Protein AF-A0A4Q3I2V8-F1 (afdb_monomer_lite)

Secondary structure (DSSP, 8-state):
-----------------PPPEEEEEE--SSS-B---EEEETT--S----TTTT--B-TT-EEEEEE-S------EEEE-

Structure (mmCIF, N/CA/C/O backbone):
data_AF-A0A4Q3I2V8-F1
#
_entry.id   AF-A0A4Q3I2V8-F1
#
loop_
_atom_site.group_PDB
_atom_site.id
_atom_site.type_symbol
_atom_site.label_atom_id
_atom_site.label_alt_id
_atom_site.label_comp_id
_atom_site.label_asym_id
_atom_site.label_entity_id
_atom_site.label_seq_id
_atom_site.pdbx_PDB_ins_code
_atom_site.Cartn_x
_atom_site.Cartn_y
_atom_site.Cartn_z
_atom_site.occupancy
_atom_site.B_iso_or_equiv
_atom_site.auth_seq_id
_atom_site.auth_comp_id
_atom_site.auth_asym_id
_atom_site.auth_atom_id
_atom_site.pdbx_PDB_model_num
ATOM 1 N N . MET A 1 1 ? 44.125 -3.523 -52.981 1.00 39.84 1 MET A N 1
ATOM 2 C CA . MET A 1 1 ? 44.450 -3.061 -51.614 1.00 39.84 1 MET A CA 1
ATOM 3 C C . MET A 1 1 ? 43.140 -2.927 -50.863 1.00 39.84 1 MET A C 1
ATOM 5 O O . MET A 1 1 ? 42.368 -2.030 -51.164 1.00 39.84 1 MET A O 1
ATOM 9 N N . ALA A 1 2 ? 42.834 -3.901 -50.007 1.00 44.34 2 ALA A N 1
ATOM 10 C CA . ALA A 1 2 ? 41.611 -3.923 -49.214 1.00 44.34 2 ALA A CA 1
ATOM 11 C C . ALA A 1 2 ? 41.875 -3.178 -47.902 1.00 44.34 2 ALA A C 1
ATOM 13 O O . ALA A 1 2 ? 42.707 -3.614 -47.112 1.00 44.34 2 ALA A O 1
ATOM 14 N N . ALA A 1 3 ? 41.207 -2.046 -47.694 1.00 47.22 3 ALA A N 1
ATOM 15 C CA . ALA A 1 3 ? 41.212 -1.347 -46.417 1.00 47.22 3 ALA A CA 1
ATOM 16 C C . ALA A 1 3 ? 39.874 -1.632 -45.729 1.00 47.22 3 ALA A C 1
ATOM 18 O O . ALA A 1 3 ? 38.831 -1.121 -46.131 1.00 47.22 3 ALA A O 1
ATOM 19 N N . ALA A 1 4 ? 39.909 -2.524 -44.741 1.00 51.16 4 ALA A N 1
ATOM 20 C CA . ALA A 1 4 ? 38.765 -2.869 -43.915 1.00 51.16 4 ALA A CA 1
ATOM 21 C C . ALA A 1 4 ? 38.446 -1.698 -42.972 1.00 51.16 4 ALA A C 1
ATOM 23 O O . ALA A 1 4 ? 39.244 -1.364 -42.099 1.00 51.16 4 ALA A O 1
ATOM 24 N N . ALA A 1 5 ? 37.283 -1.074 -43.150 1.00 55.62 5 ALA A N 1
ATOM 25 C CA . ALA A 1 5 ? 36.745 -0.096 -42.213 1.00 55.62 5 ALA A CA 1
ATOM 26 C C . ALA A 1 5 ? 35.902 -0.834 -41.163 1.00 55.62 5 ALA A C 1
ATOM 28 O O . ALA A 1 5 ? 34.729 -1.126 -41.388 1.00 55.62 5 ALA A O 1
ATOM 29 N N . LEU A 1 6 ? 36.510 -1.175 -40.026 1.00 56.91 6 LEU A N 1
ATOM 30 C CA . LEU A 1 6 ? 35.790 -1.728 -38.880 1.00 56.91 6 LEU A CA 1
ATOM 31 C C . LEU A 1 6 ? 35.326 -0.562 -37.995 1.00 56.91 6 LEU A C 1
ATOM 33 O O . LEU A 1 6 ? 36.056 -0.085 -37.130 1.00 56.91 6 LEU A O 1
ATOM 37 N N . ALA A 1 7 ? 34.128 -0.044 -38.267 1.00 59.66 7 ALA A N 1
ATOM 38 C CA . ALA A 1 7 ? 33.508 0.986 -37.443 1.00 59.66 7 ALA A CA 1
ATOM 39 C C . ALA A 1 7 ? 33.069 0.370 -36.102 1.00 59.66 7 ALA A C 1
ATOM 41 O O . ALA A 1 7 ? 32.120 -0.411 -36.044 1.00 59.66 7 ALA A O 1
ATOM 42 N N . ALA A 1 8 ? 33.777 0.706 -35.024 1.00 64.38 8 ALA A N 1
ATOM 43 C CA . ALA A 1 8 ? 33.400 0.328 -33.669 1.00 64.38 8 ALA A CA 1
ATOM 44 C C . ALA A 1 8 ? 32.165 1.135 -33.232 1.00 64.38 8 ALA A C 1
ATOM 46 O O . ALA A 1 8 ? 32.264 2.302 -32.854 1.00 64.38 8 ALA A O 1
ATOM 47 N N . LEU A 1 9 ? 30.987 0.512 -33.297 1.00 63.72 9 LEU A N 1
ATOM 48 C CA . LEU A 1 9 ? 29.763 1.020 -32.681 1.00 63.72 9 LEU A CA 1
ATOM 49 C C . LEU A 1 9 ? 29.884 0.862 -31.160 1.00 63.72 9 LEU A C 1
ATOM 51 O O . LEU A 1 9 ? 29.584 -0.194 -30.606 1.00 63.72 9 LEU A O 1
ATOM 55 N N . PHE A 1 10 ? 30.341 1.913 -30.479 1.00 65.62 10 PHE A N 1
ATOM 56 C CA . PHE A 1 10 ? 30.203 2.027 -29.029 1.00 65.62 10 PHE A CA 1
ATOM 57 C C . PHE A 1 10 ? 28.711 2.161 -28.698 1.00 65.62 10 PHE A C 1
ATOM 59 O O . PHE A 1 10 ? 28.125 3.239 -28.800 1.00 65.62 10 PHE A O 1
ATOM 66 N N . ALA A 1 11 ? 28.077 1.046 -28.337 1.00 66.31 11 ALA A N 1
ATOM 67 C CA . ALA A 1 11 ? 26.732 1.053 -27.786 1.00 66.31 11 ALA A CA 1
ATOM 68 C C . ALA A 1 11 ? 26.772 1.754 -26.420 1.00 66.31 11 ALA A C 1
ATOM 70 O O . ALA A 1 11 ? 27.406 1.276 -25.481 1.00 66.31 11 ALA A O 1
ATOM 71 N N . CYS A 1 12 ? 26.111 2.906 -26.312 1.00 66.44 12 CYS A N 1
ATOM 72 C CA . CYS A 1 12 ? 25.904 3.575 -25.036 1.00 66.44 12 CYS A CA 1
ATOM 73 C C . CYS A 1 12 ? 24.890 2.744 -24.236 1.00 66.44 12 CYS A C 1
ATOM 75 O O . CYS A 1 12 ? 23.684 2.823 -24.470 1.00 66.44 12 CYS A O 1
ATOM 77 N N . THR A 1 13 ? 25.370 1.884 -23.339 1.00 64.75 13 THR A N 1
ATOM 78 C CA . THR A 1 13 ? 24.508 1.161 -22.402 1.00 64.75 13 THR A CA 1
ATOM 79 C C . THR A 1 13 ? 24.054 2.142 -21.332 1.00 64.75 13 THR A C 1
ATOM 81 O O . THR A 1 13 ? 24.792 2.431 -20.390 1.00 64.75 13 THR A O 1
ATOM 84 N N . THR A 1 14 ? 22.853 2.693 -21.480 1.00 66.62 14 THR A N 1
ATOM 85 C CA . THR A 1 14 ? 22.235 3.4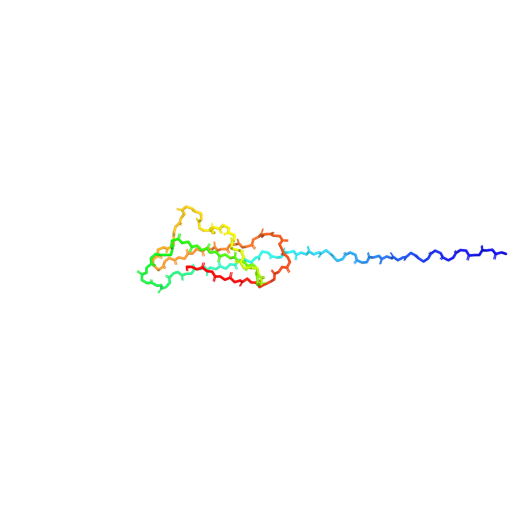63 -20.402 1.00 66.62 14 THR A CA 1
ATOM 86 C C . THR A 1 14 ? 21.921 2.509 -19.253 1.00 66.62 14 THR A C 1
ATOM 88 O O . THR A 1 14 ? 21.197 1.525 -19.414 1.00 66.62 14 THR A O 1
ATOM 91 N N . THR A 1 15 ? 22.501 2.768 -18.081 1.00 64.81 15 THR A N 1
ATOM 92 C CA . THR A 1 15 ? 22.138 2.061 -16.856 1.00 64.81 15 THR A CA 1
ATOM 93 C C . THR A 1 15 ? 20.713 2.454 -16.496 1.00 64.81 15 THR A C 1
ATOM 95 O O . THR A 1 15 ? 20.415 3.591 -16.131 1.00 64.81 15 THR A O 1
ATOM 98 N N . SER A 1 16 ? 19.797 1.505 -16.657 1.00 64.12 16 SER A N 1
ATOM 99 C CA . SER A 1 16 ? 18.448 1.654 -16.142 1.00 64.12 16 SER A CA 1
ATOM 100 C C . SER A 1 16 ? 18.498 1.597 -14.621 1.00 64.12 16 SER A C 1
ATOM 102 O O . SER A 1 16 ? 18.664 0.518 -14.061 1.00 64.12 16 SER A O 1
ATOM 104 N N . ASN A 1 17 ? 18.325 2.736 -13.961 1.00 64.81 17 ASN A N 1
A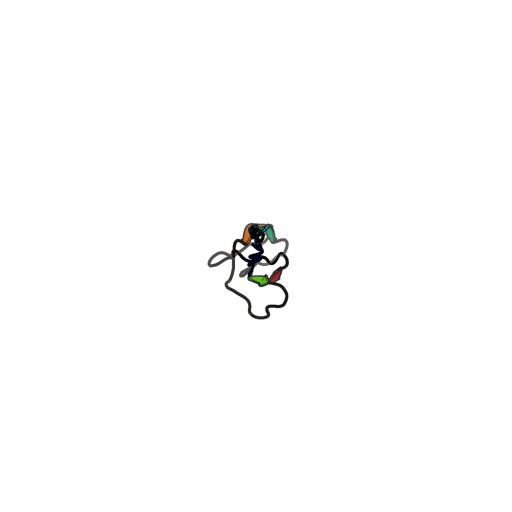TOM 105 C CA . ASN A 1 17 ? 18.061 2.776 -12.529 1.00 64.81 17 ASN A CA 1
ATOM 106 C C . ASN A 1 17 ? 16.541 2.703 -12.351 1.00 64.81 17 ASN A C 1
ATOM 108 O O . ASN A 1 17 ? 15.841 3.651 -12.705 1.00 64.81 17 ASN A O 1
ATOM 112 N N . ALA A 1 18 ? 16.030 1.561 -11.891 1.00 69.19 18 ALA A N 1
ATOM 113 C CA . ALA A 1 18 ? 14.676 1.499 -11.355 1.00 69.19 18 ALA A CA 1
ATOM 114 C C . ALA A 1 18 ? 14.708 2.222 -10.003 1.00 69.19 18 ALA A C 1
ATOM 116 O O . ALA A 1 18 ? 15.538 1.892 -9.159 1.00 69.19 18 ALA A O 1
ATOM 117 N N . SER A 1 19 ? 13.897 3.264 -9.841 1.00 74.50 19 SER A N 1
ATOM 118 C CA . SER A 1 19 ? 13.756 3.938 -8.552 1.00 74.50 19 SER A CA 1
ATOM 119 C C . SER A 1 19 ? 12.592 3.323 -7.799 1.00 74.50 19 SER A C 1
ATOM 121 O O . SER A 1 19 ? 11.514 3.172 -8.374 1.00 74.50 19 SER A O 1
ATOM 123 N N . ASP A 1 20 ? 12.810 3.028 -6.522 1.00 86.50 20 ASP A N 1
ATOM 124 C CA . ASP A 1 20 ? 11.751 2.569 -5.633 1.00 86.50 20 ASP A CA 1
ATOM 125 C C . ASP A 1 20 ? 10.687 3.663 -5.490 1.00 86.50 20 ASP A C 1
ATOM 127 O O . ASP A 1 20 ? 11.001 4.852 -5.348 1.00 86.50 20 ASP A O 1
ATOM 131 N N . LEU A 1 21 ? 9.415 3.270 -5.525 1.00 89.00 21 LEU A N 1
ATOM 132 C CA . LEU A 1 21 ? 8.309 4.177 -5.236 1.00 89.00 21 LEU A CA 1
ATOM 133 C C . LEU A 1 21 ? 7.949 4.042 -3.762 1.00 89.00 21 LEU A C 1
ATOM 135 O O . LEU A 1 21 ? 7.431 3.010 -3.342 1.00 89.00 21 LEU A O 1
ATOM 139 N N . VAL A 1 22 ? 8.204 5.098 -2.993 1.00 91.50 22 VAL A N 1
ATOM 140 C CA . VAL A 1 22 ? 7.920 5.141 -1.555 1.00 91.50 22 VAL A CA 1
ATOM 141 C C . VAL A 1 22 ? 6.830 6.170 -1.283 1.00 91.50 22 VAL A C 1
ATOM 143 O O . VAL A 1 22 ? 6.944 7.326 -1.697 1.00 91.50 22 VAL A O 1
ATOM 146 N N . PHE A 1 23 ? 5.760 5.764 -0.602 1.00 93.75 23 PHE A N 1
ATOM 147 C CA . PHE A 1 23 ? 4.675 6.664 -0.212 1.00 93.75 23 PHE A CA 1
ATOM 148 C C . PHE A 1 23 ? 3.975 6.201 1.066 1.00 93.75 23 PHE A C 1
ATOM 150 O O . PHE A 1 23 ? 3.967 5.024 1.404 1.00 93.75 23 PHE A O 1
ATOM 157 N N . THR A 1 24 ? 3.331 7.132 1.768 1.00 96.88 24 THR A N 1
ATOM 158 C CA . THR A 1 24 ? 2.513 6.814 2.945 1.00 96.88 24 THR A CA 1
ATOM 159 C C . THR A 1 24 ? 1.050 6.641 2.551 1.00 96.88 24 THR A C 1
ATOM 161 O O . THR A 1 24 ? 0.427 7.572 2.034 1.00 96.88 24 THR A O 1
ATOM 164 N N . LEU A 1 25 ? 0.474 5.478 2.851 1.00 96.44 25 LEU A N 1
ATOM 165 C CA . LEU A 1 25 ? -0.960 5.227 2.752 1.00 96.44 25 LEU A CA 1
ATOM 166 C C . LEU A 1 25 ? -1.616 5.520 4.102 1.00 96.44 25 LEU A C 1
ATOM 168 O O . LEU A 1 25 ? -1.198 4.980 5.121 1.00 96.44 25 LEU A O 1
ATOM 172 N N . LYS A 1 26 ? -2.659 6.358 4.111 1.00 97.75 26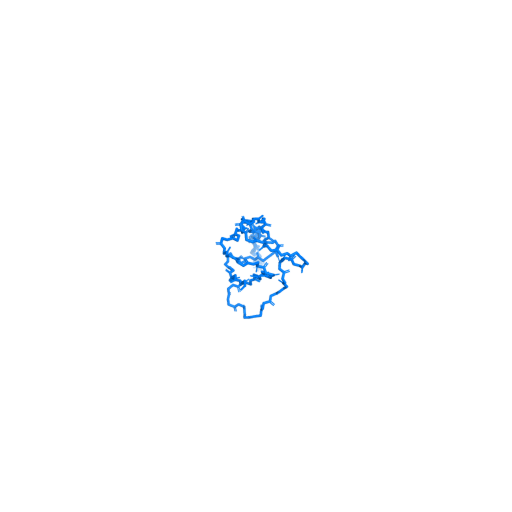 LYS A N 1
ATOM 173 C CA . LYS A 1 26 ? -3.463 6.652 5.304 1.00 97.75 26 LYS A CA 1
ATOM 174 C C . LYS A 1 26 ? -4.908 6.222 5.098 1.00 97.75 26 LYS A C 1
ATOM 176 O O . LYS A 1 26 ? -5.586 6.776 4.230 1.00 97.75 26 LYS A O 1
ATOM 181 N N . ASN A 1 27 ? -5.407 5.323 5.943 1.00 98.06 27 ASN A N 1
ATOM 182 C CA . ASN A 1 27 ? -6.812 4.936 5.920 1.00 98.06 27 ASN A CA 1
ATOM 183 C C . ASN A 1 27 ? -7.666 6.041 6.564 1.00 98.06 27 ASN A C 1
ATOM 185 O O . ASN A 1 27 ? -7.686 6.211 7.779 1.00 98.06 27 ASN A O 1
ATOM 189 N N . ARG A 1 28 ? -8.360 6.836 5.743 1.00 97.56 28 ARG A N 1
ATOM 190 C CA . ARG A 1 28 ? -9.314 7.866 6.210 1.00 97.56 28 ARG A CA 1
ATOM 191 C C . ARG A 1 28 ? -10.771 7.409 6.146 1.00 97.56 28 ARG A C 1
ATOM 193 O O . ARG A 1 28 ? -11.671 8.235 6.277 1.00 97.56 28 ARG A O 1
ATOM 200 N N . THR A 1 29 ? -11.004 6.128 5.888 1.00 96.81 29 THR A N 1
ATOM 201 C CA . THR A 1 29 ? -12.347 5.549 5.884 1.00 96.81 29 THR A CA 1
ATOM 202 C C . THR A 1 29 ? -12.749 5.144 7.304 1.00 96.81 29 THR A C 1
ATOM 204 O O . THR A 1 29 ? -11.958 5.253 8.240 1.00 96.81 29 THR A O 1
ATOM 207 N N . SER A 1 30 ? -13.993 4.699 7.481 1.00 97.38 30 SER A N 1
ATOM 208 C CA . SER A 1 30 ? -14.481 4.159 8.754 1.00 97.38 30 SER A CA 1
ATOM 209 C C . SER A 1 30 ? -14.270 2.649 8.903 1.00 97.38 30 SER A C 1
ATOM 211 O O . SER A 1 30 ? -14.632 2.105 9.941 1.00 97.38 30 SER A O 1
ATOM 213 N N . GLY A 1 31 ? -13.771 1.967 7.868 1.00 97.56 31 GLY A N 1
ATOM 214 C CA . GLY A 1 31 ? -13.576 0.517 7.849 1.00 97.56 31 GLY A CA 1
ATOM 215 C C . GLY A 1 31 ? -12.102 0.142 7.765 1.00 97.56 31 GLY A C 1
ATOM 216 O O . GLY A 1 31 ? -11.276 0.935 7.316 1.00 97.56 31 GLY A O 1
ATOM 217 N N . THR A 1 32 ? -11.775 -1.066 8.204 1.00 97.88 32 THR A N 1
ATOM 218 C CA . THR A 1 32 ? -10.432 -1.643 8.093 1.00 97.88 32 THR A CA 1
ATOM 219 C C . THR A 1 32 ? -10.123 -1.960 6.628 1.00 97.88 32 THR A C 1
ATOM 221 O O . THR A 1 32 ? -10.949 -2.555 5.935 1.00 97.88 32 THR A O 1
ATOM 224 N N . LEU A 1 33 ? -8.946 -1.555 6.142 1.00 97.75 33 LEU A N 1
ATOM 225 C CA . LEU A 1 33 ? -8.441 -2.008 4.845 1.00 97.75 33 LEU A CA 1
ATOM 226 C C . LEU A 1 33 ? -7.727 -3.338 5.062 1.00 97.75 33 LEU A C 1
ATOM 228 O O . LEU A 1 33 ? -6.628 -3.371 5.612 1.00 97.75 33 LEU A O 1
ATOM 232 N N . GLU A 1 34 ? -8.377 -4.428 4.664 1.00 96.88 34 GLU A N 1
ATOM 233 C CA . GLU A 1 34 ?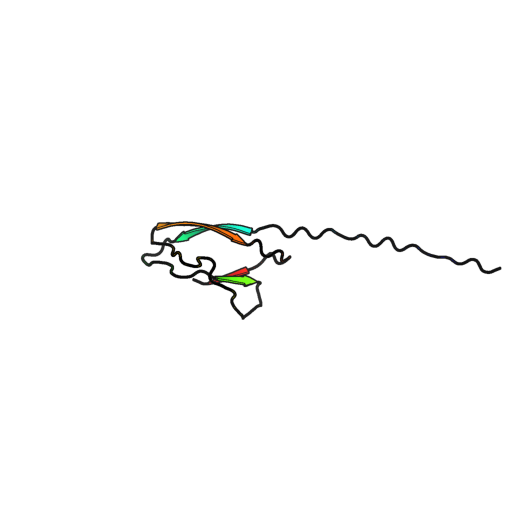 -7.856 -5.774 4.908 1.00 96.88 34 GLU A CA 1
ATOM 234 C C . GLU A 1 34 ? -6.739 -6.167 3.943 1.00 96.88 34 GLU A C 1
ATOM 236 O O . GLU A 1 34 ? -5.907 -6.990 4.297 1.00 96.88 34 GLU A O 1
ATOM 241 N N . ARG A 1 35 ? -6.747 -5.634 2.714 1.00 96.31 35 ARG A N 1
ATOM 242 C CA . ARG A 1 35 ? -5.813 -6.015 1.648 1.00 96.31 35 ARG A CA 1
ATOM 243 C C . ARG A 1 35 ? -5.489 -4.811 0.782 1.00 96.31 35 ARG A C 1
ATOM 245 O O . ARG A 1 35 ? -6.345 -3.952 0.571 1.00 96.31 35 ARG A O 1
ATOM 252 N N . PHE A 1 36 ? -4.280 -4.766 0.248 1.00 95.94 36 PHE A N 1
ATOM 253 C CA . PHE A 1 36 ? -3.836 -3.697 -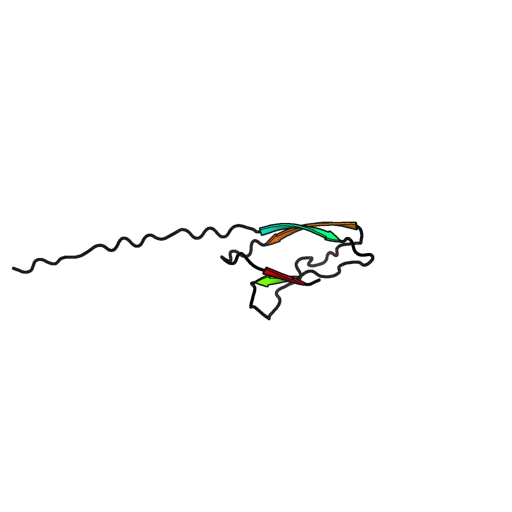0.630 1.00 95.94 36 PHE A CA 1
ATOM 254 C C . PHE A 1 36 ? -2.984 -4.254 -1.763 1.00 95.94 36 PHE A C 1
ATOM 256 O O . PHE A 1 36 ? -2.021 -4.975 -1.535 1.00 95.94 36 PHE A O 1
ATOM 263 N N . TYR A 1 37 ? -3.328 -3.898 -2.997 1.00 95.62 37 TYR A N 1
ATOM 264 C CA . TYR A 1 37 ? -2.669 -4.411 -4.192 1.00 95.62 37 TYR A CA 1
ATOM 265 C C . TYR A 1 37 ? -2.153 -3.278 -5.067 1.00 95.62 37 TYR A C 1
ATOM 267 O O . TYR A 1 37 ? -2.780 -2.218 -5.184 1.00 95.62 37 TYR A O 1
ATOM 275 N N . THR A 1 38 ? -1.042 -3.550 -5.744 1.00 94.31 38 THR A N 1
ATOM 276 C CA . THR A 1 38 ? -0.453 -2.684 -6.763 1.00 94.31 38 THR A CA 1
ATOM 277 C C . THR A 1 38 ? -0.212 -3.498 -8.034 1.00 94.31 38 THR A C 1
ATOM 279 O O . THR A 1 38 ? 0.052 -4.695 -7.975 1.00 94.31 38 THR A O 1
ATOM 282 N N . SER A 1 39 ? -0.353 -2.870 -9.200 1.00 94.06 39 SER A N 1
ATOM 283 C CA . SER A 1 39 ? -0.034 -3.497 -10.489 1.00 94.06 39 SER A CA 1
ATOM 284 C C . SER A 1 39 ? 0.407 -2.431 -11.491 1.00 94.06 39 SER A C 1
ATOM 286 O O . SER A 1 39 ? -0.139 -1.325 -11.454 1.00 94.06 39 SER A O 1
ATOM 288 N N . PRO A 1 40 ? 1.390 -2.679 -12.376 1.00 93.25 40 PRO A N 1
ATOM 289 C CA . PRO A 1 40 ? 1.685 -1.759 -13.466 1.00 93.25 40 PRO A CA 1
ATOM 290 C C . PRO A 1 40 ? 0.454 -1.494 -14.332 1.00 93.25 40 PRO A C 1
ATOM 292 O O . PRO A 1 40 ? -0.318 -2.401 -14.634 1.00 93.25 40 PRO A O 1
ATOM 295 N N . VAL A 1 41 ? 0.314 -0.257 -14.808 1.00 92.12 41 VAL A N 1
ATOM 296 C CA . VAL A 1 41 ? -0.809 0.096 -15.688 1.00 92.12 41 VAL A CA 1
ATOM 297 C C . VAL A 1 41 ? -0.873 -0.805 -16.926 1.00 92.12 41 VAL A C 1
ATOM 299 O O . VAL A 1 41 ? 0.128 -0.999 -17.621 1.00 92.12 41 VAL A O 1
ATOM 302 N N . GLY A 1 42 ? -2.068 -1.315 -17.225 1.00 90.88 42 GLY A N 1
ATOM 303 C CA . GLY A 1 42 ? -2.311 -2.208 -18.364 1.00 90.88 42 GLY A CA 1
ATOM 304 C C . GLY A 1 42 ? -1.991 -3.684 -18.110 1.00 90.88 42 GLY A C 1
ATOM 305 O O . GLY A 1 42 ? -2.005 -4.463 -19.062 1.00 90.88 42 GLY A O 1
ATOM 306 N N . VAL A 1 43 ? -1.704 -4.066 -16.863 1.00 92.62 43 VAL A N 1
ATOM 307 C CA . VAL A 1 43 ? -1.643 -5.464 -16.422 1.00 92.62 43 VAL A CA 1
ATOM 308 C C . VAL A 1 43 ? -2.897 -5.769 -15.606 1.00 92.62 43 VAL A C 1
ATOM 310 O O . VAL A 1 43 ? -3.093 -5.216 -14.526 1.00 92.62 43 VAL A O 1
ATOM 313 N N . ASP A 1 44 ? -3.745 -6.650 -16.135 1.00 89.50 44 ASP A N 1
ATOM 314 C CA . ASP A 1 44 ? -5.043 -6.980 -15.529 1.00 89.50 44 ASP A CA 1
ATOM 315 C C . ASP A 1 44 ? -4.932 -7.987 -14.370 1.00 89.50 44 ASP A C 1
ATOM 317 O O . ASP A 1 44 ? -5.811 -8.051 -13.503 1.00 89.50 44 ASP A O 1
ATOM 321 N N . ASP A 1 45 ? -3.847 -8.763 -14.342 1.00 92.06 45 ASP A N 1
ATOM 322 C CA . ASP A 1 45 ? -3.549 -9.709 -13.272 1.00 92.06 45 ASP A CA 1
ATOM 323 C C . ASP A 1 45 ? -2.909 -8.981 -12.085 1.00 92.06 45 ASP A C 1
ATOM 325 O O . ASP A 1 45 ? -1.858 -8.352 -12.205 1.00 92.06 45 ASP A O 1
ATOM 329 N N . TRP A 1 46 ? -3.559 -9.070 -10.926 1.00 92.75 46 TRP A N 1
ATOM 330 C CA . TRP A 1 46 ? -3.073 -8.463 -9.690 1.00 92.75 46 TRP A CA 1
ATOM 331 C C . TRP A 1 46 ? -2.088 -9.392 -8.987 1.00 92.75 46 TRP A C 1
ATOM 333 O O . TRP A 1 46 ? -2.324 -10.598 -8.892 1.00 92.75 46 TRP A O 1
ATOM 343 N N . GLU A 1 47 ? -1.010 -8.804 -8.477 1.00 88.62 47 GLU A N 1
ATOM 344 C CA . GLU A 1 47 ? 0.028 -9.507 -7.723 1.00 88.62 47 GLU A CA 1
ATOM 345 C C . GLU A 1 47 ? -0.422 -9.765 -6.271 1.00 88.62 47 GLU A C 1
ATOM 347 O O . GLU A 1 47 ? -1.611 -9.704 -5.936 1.00 88.62 47 GLU A O 1
ATOM 352 N N . GLU A 1 48 ? 0.516 -10.126 -5.401 1.00 92.25 48 GLU A N 1
ATOM 353 C CA . GLU A 1 48 ? 0.237 -10.421 -4.002 1.00 92.25 48 GLU A CA 1
ATOM 354 C C . GLU A 1 48 ? -0.250 -9.195 -3.212 1.00 92.25 48 GLU A C 1
ATOM 356 O O . GLU A 1 48 ? -0.036 -8.038 -3.574 1.00 92.25 48 GLU A O 1
ATOM 361 N N . ASP A 1 49 ? -0.915 -9.468 -2.089 1.00 93.94 49 ASP A N 1
ATOM 362 C CA . ASP A 1 49 ? -1.296 -8.437 -1.128 1.00 93.94 49 ASP A CA 1
ATOM 363 C C . ASP A 1 49 ? -0.052 -7.848 -0.451 1.00 93.94 49 ASP A C 1
ATOM 365 O O . ASP A 1 49 ? 0.726 -8.559 0.189 1.00 93.94 49 ASP A O 1
ATOM 369 N N . VAL A 1 50 ? 0.094 -6.531 -0.563 1.00 94.31 50 VAL A N 1
ATOM 370 C CA . VAL A 1 50 ? 1.193 -5.746 -0.003 1.00 94.31 50 VAL A CA 1
ATOM 371 C C . VAL A 1 50 ? 1.165 -5.751 1.526 1.00 94.31 50 VAL A C 1
ATOM 373 O O . VAL A 1 50 ? 2.222 -5.662 2.147 1.00 94.31 50 VAL A O 1
ATOM 376 N N . PHE A 1 51 ? -0.009 -5.879 2.155 1.00 94.25 51 PHE A N 1
ATOM 377 C CA . PHE A 1 51 ? -0.107 -5.963 3.617 1.00 94.25 51 PHE A CA 1
ATOM 378 C C . PHE A 1 51 ? 0.274 -7.347 4.167 1.00 94.25 51 PHE A C 1
ATOM 380 O O . PHE A 1 51 ? 0.624 -7.483 5.341 1.00 94.25 51 PHE A O 1
ATOM 387 N N . GLY A 1 52 ? 0.255 -8.391 3.335 1.00 90.75 52 GLY A N 1
ATOM 388 C CA . GLY A 1 52 ? 0.621 -9.747 3.731 1.00 90.75 52 GLY A CA 1
ATOM 389 C C . GLY A 1 52 ? -0.322 -10.349 4.780 1.00 90.75 52 GLY A C 1
ATOM 390 O O . GLY A 1 52 ? -1.328 -10.961 4.437 1.00 90.75 52 GLY A O 1
ATOM 391 N N . LYS A 1 53 ? 0.059 -10.278 6.062 1.00 92.50 53 LYS A N 1
ATOM 392 C CA . LYS A 1 53 ? -0.764 -10.760 7.194 1.00 92.50 53 LYS A CA 1
ATOM 393 C C . LYS A 1 53 ? -1.344 -9.629 8.037 1.00 92.50 53 LYS A C 1
ATOM 395 O O . LYS A 1 53 ? -2.119 -9.910 8.951 1.00 92.50 53 LYS A O 1
ATOM 400 N N . ASP A 1 54 ? -0.923 -8.404 7.766 1.00 94.12 54 ASP A N 1
ATOM 401 C CA . ASP A 1 54 ? -1.361 -7.222 8.485 1.00 94.12 54 ASP A CA 1
ATOM 402 C C . ASP A 1 54 ? -2.591 -6.611 7.803 1.00 94.12 54 ASP A C 1
ATOM 404 O O . ASP A 1 54 ? -2.985 -7.004 6.707 1.00 94.12 54 ASP A O 1
ATOM 408 N N . VAL A 1 55 ? -3.207 -5.645 8.477 1.00 96.94 55 VAL A N 1
ATOM 409 C CA . VAL A 1 55 ? -4.319 -4.838 7.964 1.00 96.94 55 VAL A CA 1
ATOM 410 C C . VAL A 1 55 ? -4.085 -3.381 8.352 1.00 96.94 55 VAL A C 1
ATOM 412 O O . VAL A 1 55 ? -3.282 -3.103 9.243 1.00 96.94 55 VAL A O 1
ATOM 415 N N . LEU A 1 56 ? -4.785 -2.444 7.708 1.00 98.00 56 LEU A N 1
ATOM 416 C CA . LEU A 1 56 ? -4.688 -1.021 8.043 1.00 98.00 56 LEU A CA 1
ATOM 417 C C . LEU A 1 56 ? -6.001 -0.503 8.639 1.00 98.00 56 LEU A C 1
ATOM 419 O O . LEU A 1 56 ? -6.989 -0.285 7.926 1.00 98.00 56 LEU A O 1
ATOM 423 N N . GLU A 1 57 ? -6.007 -0.272 9.951 1.00 98.31 57 GLU A N 1
ATOM 424 C CA . GLU A 1 57 ? -7.196 0.157 10.690 1.00 98.31 57 GLU A CA 1
ATOM 425 C C . GLU A 1 57 ? -7.601 1.613 10.369 1.00 98.31 57 GLU A C 1
ATOM 427 O O . GLU A 1 57 ? -6.793 2.408 9.866 1.00 98.31 57 GLU A O 1
ATOM 432 N N . PRO A 1 58 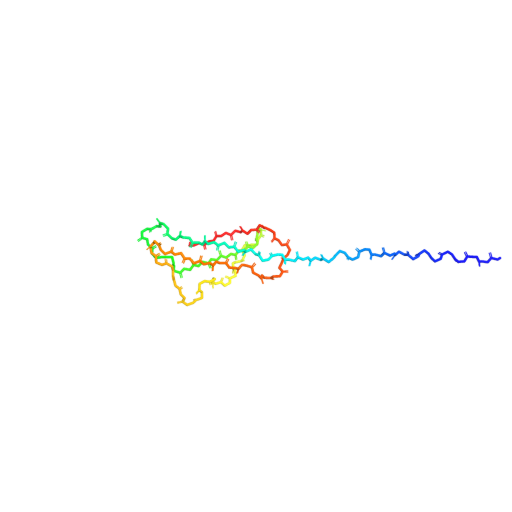? -8.859 2.012 10.640 1.00 98.50 58 PRO A N 1
ATOM 433 C CA . PRO A 1 58 ? -9.305 3.392 10.471 1.00 98.50 58 PRO A CA 1
ATOM 434 C C . PRO A 1 58 ? -8.403 4.408 11.187 1.00 98.50 58 PRO A C 1
ATOM 436 O O . PRO A 1 58 ? -8.186 4.349 12.395 1.00 98.50 58 PRO A O 1
ATOM 439 N N . GLY A 1 59 ? -7.919 5.401 10.443 1.00 98.38 59 GLY A N 1
ATOM 440 C CA . GLY A 1 59 ? -7.068 6.481 10.944 1.00 98.38 59 GLY A CA 1
ATOM 441 C C . GLY A 1 59 ? -5.565 6.191 10.907 1.00 98.38 59 GLY A C 1
ATOM 442 O O . GLY A 1 59 ? -4.782 7.147 10.990 1.00 98.38 59 GLY A O 1
ATOM 443 N N . GLU A 1 60 ? -5.164 4.931 10.729 1.00 98.25 60 GLU A N 1
ATOM 444 C CA . GLU A 1 60 ? -3.762 4.517 10.706 1.00 98.25 60 GLU A CA 1
ATOM 445 C C . GLU A 1 60 ? -3.046 4.888 9.406 1.00 98.25 60 GLU A C 1
ATOM 447 O O . GLU A 1 60 ? -3.640 5.319 8.410 1.00 98.25 60 GLU A O 1
ATOM 452 N N . SER A 1 61 ? -1.717 4.800 9.437 1.00 97.94 61 SER A N 1
ATOM 453 C CA . SER A 1 61 ? -0.862 5.070 8.287 1.00 97.94 61 SER A CA 1
ATOM 454 C C . SER A 1 61 ? 0.302 4.096 8.234 1.00 97.94 61 SER A C 1
ATOM 456 O O . SER A 1 61 ? 0.880 3.774 9.267 1.00 97.94 61 SER A O 1
ATOM 458 N N . ILE A 1 62 ? 0.663 3.685 7.024 1.00 96.12 62 ILE A N 1
ATOM 459 C CA . ILE A 1 62 ? 1.780 2.782 6.753 1.00 96.12 62 ILE A CA 1
ATOM 460 C C . ILE A 1 62 ? 2.607 3.321 5.585 1.00 96.12 62 ILE A C 1
ATOM 462 O O . ILE A 1 62 ? 2.069 3.950 4.670 1.00 96.12 62 ILE A O 1
ATOM 466 N N . GLU A 1 63 ? 3.920 3.110 5.630 1.00 96.19 63 GLU A N 1
ATOM 467 C CA . GLU A 1 63 ? 4.802 3.374 4.495 1.00 96.19 63 GLU A CA 1
ATOM 468 C C . GLU A 1 63 ? 4.804 2.170 3.552 1.00 96.19 63 GLU A C 1
ATOM 470 O O . GLU A 1 63 ? 5.078 1.043 3.956 1.00 96.19 63 GLU A O 1
ATOM 475 N N . ILE A 1 64 ? 4.485 2.427 2.289 1.00 93.69 64 ILE A N 1
ATOM 476 C CA . ILE A 1 64 ? 4.522 1.461 1.202 1.00 93.69 64 ILE A CA 1
ATOM 477 C C . ILE A 1 64 ? 5.777 1.719 0.385 1.00 93.69 64 ILE A C 1
ATOM 479 O O . ILE A 1 64 ? 6.057 2.859 0.015 1.00 93.69 64 ILE A O 1
ATOM 483 N N . THR A 1 65 ? 6.488 0.643 0.059 1.00 92.12 65 THR A N 1
ATOM 484 C CA . THR A 1 65 ? 7.623 0.661 -0.862 1.00 92.12 65 THR A CA 1
ATOM 485 C C . THR A 1 65 ? 7.366 -0.320 -1.999 1.00 92.12 65 THR A C 1
ATOM 487 O O . THR A 1 65 ? 7.212 -1.515 -1.765 1.00 92.12 65 THR A O 1
ATOM 490 N N . ILE A 1 66 ? 7.335 0.181 -3.233 1.00 89.56 66 ILE A N 1
ATOM 491 C CA . ILE A 1 66 ? 7.316 -0.630 -4.453 1.00 89.56 66 ILE A CA 1
ATOM 492 C C . ILE A 1 66 ? 8.745 -0.646 -5.000 1.00 89.56 66 ILE A C 1
ATOM 494 O O . ILE A 1 66 ? 9.189 0.325 -5.613 1.00 89.56 66 ILE A O 1
ATOM 498 N N . ALA A 1 67 ? 9.458 -1.740 -4.738 1.00 87.94 67 ALA A N 1
ATOM 499 C CA . ALA A 1 67 ? 10.850 -1.972 -5.135 1.00 87.94 67 ALA A CA 1
ATOM 500 C C . ALA A 1 67 ? 10.967 -3.252 -5.984 1.00 87.94 67 ALA A C 1
ATOM 502 O O . ALA A 1 67 ? 11.779 -4.138 -5.725 1.00 87.94 67 ALA A O 1
ATOM 503 N N . ASP A 1 68 ? 10.104 -3.383 -6.991 1.00 85.31 68 ASP A N 1
ATOM 504 C CA . ASP A 1 68 ? 9.977 -4.585 -7.827 1.00 85.31 68 ASP A CA 1
ATOM 505 C C . ASP A 1 68 ? 11.019 -4.666 -8.965 1.00 85.31 68 ASP A C 1
ATOM 507 O O . ASP A 1 68 ? 10.986 -5.570 -9.803 1.00 85.31 68 ASP A O 1
ATOM 511 N N . GLY A 1 69 ? 11.947 -3.705 -9.016 1.00 84.75 69 GLY A N 1
ATOM 512 C CA . GLY A 1 69 ? 12.994 -3.615 -10.033 1.00 84.75 69 GLY A CA 1
ATOM 513 C C . GLY A 1 69 ? 12.480 -3.271 -11.435 1.00 84.75 69 GLY A C 1
ATOM 514 O O . GLY A 1 69 ? 13.259 -3.302 -12.396 1.00 84.75 69 GLY A O 1
ATOM 515 N N . ARG A 1 70 ? 11.191 -2.938 -11.591 1.00 84.81 70 ARG A N 1
ATOM 516 C CA . ARG A 1 70 ? 10.610 -2.582 -12.886 1.00 84.81 70 ARG A CA 1
ATOM 517 C C . ARG A 1 70 ? 10.908 -1.129 -13.231 1.00 84.81 70 ARG A C 1
ATOM 519 O O . ARG A 1 70 ? 11.136 -0.264 -12.395 1.00 84.81 70 ARG A O 1
ATOM 526 N N . ARG A 1 71 ? 10.887 -0.846 -14.533 1.00 82.50 71 ARG A N 1
ATOM 527 C CA . ARG A 1 71 ? 11.116 0.500 -15.091 1.00 82.50 71 ARG A CA 1
ATOM 528 C C . ARG A 1 71 ? 9.827 1.295 -15.303 1.00 82.50 71 ARG A C 1
ATOM 530 O O . ARG A 1 71 ? 9.832 2.284 -16.034 1.00 82.50 71 ARG A O 1
ATOM 537 N N . VAL A 1 72 ? 8.713 0.816 -14.759 1.00 84.88 72 VAL A N 1
ATOM 538 C CA . VAL A 1 72 ? 7.398 1.434 -14.930 1.00 84.88 72 VAL A CA 1
ATOM 539 C C . VAL A 1 72 ? 7.174 2.448 -13.816 1.00 84.88 72 VAL A C 1
ATOM 541 O O . VAL A 1 72 ? 7.430 2.173 -12.652 1.00 84.88 72 VAL A O 1
ATOM 544 N N . CYS A 1 73 ? 6.705 3.640 -14.178 1.00 86.12 73 CYS A N 1
ATOM 545 C CA . CYS A 1 73 ? 6.465 4.718 -13.210 1.00 86.12 73 CYS A CA 1
ATOM 546 C C . CYS A 1 73 ? 4.986 4.864 -12.836 1.00 86.12 73 CYS A C 1
ATOM 548 O O . CYS A 1 73 ? 4.631 5.768 -12.084 1.00 86.12 73 CYS A O 1
ATOM 550 N N . LYS A 1 74 ? 4.106 4.054 -13.433 1.00 89.94 74 LYS A N 1
ATOM 551 C CA . LYS A 1 74 ? 2.657 4.149 -13.267 1.00 89.94 74 LYS A CA 1
ATOM 552 C C . LYS A 1 74 ? 2.116 2.809 -12.807 1.00 89.94 74 LYS A C 1
ATOM 554 O O . LYS A 1 74 ? 2.353 1.799 -13.469 1.00 89.94 74 LYS A O 1
ATOM 559 N N . TYR A 1 75 ? 1.364 2.862 -11.720 1.00 93.31 75 TYR A N 1
ATOM 560 C CA . TYR A 1 75 ? 0.725 1.719 -11.096 1.00 93.31 75 TYR A CA 1
ATOM 561 C C . TYR A 1 75 ? -0.744 2.032 -10.850 1.00 93.31 75 TYR A C 1
ATOM 563 O O . TYR A 1 75 ? -1.090 3.161 -10.494 1.00 93.31 75 TYR A O 1
ATOM 571 N N . ASP A 1 76 ? -1.571 1.014 -11.015 1.00 94.31 76 ASP A N 1
ATOM 572 C CA . ASP A 1 76 ? -2.934 0.973 -10.527 1.00 94.31 76 ASP A CA 1
ATOM 573 C C . ASP A 1 76 ? -2.937 0.443 -9.088 1.00 94.31 76 ASP A C 1
ATOM 575 O O . ASP A 1 76 ? -2.109 -0.387 -8.702 1.00 94.31 76 ASP A O 1
ATOM 579 N N . LEU A 1 77 ? -3.858 0.965 -8.278 1.00 94.50 77 LEU A N 1
ATOM 580 C CA . LEU A 1 77 ? -3.987 0.662 -6.855 1.00 94.50 77 LEU A CA 1
ATOM 581 C C . LEU A 1 77 ? -5.370 0.077 -6.582 1.00 94.50 77 LEU A C 1
ATOM 583 O O . LEU A 1 77 ? -6.365 0.577 -7.116 1.00 94.50 77 LEU A O 1
ATOM 587 N N . ARG A 1 78 ? -5.444 -0.933 -5.715 1.00 94.31 78 ARG A N 1
ATOM 588 C CA . ARG A 1 78 ? -6.706 -1.565 -5.318 1.00 94.31 78 ARG A CA 1
ATOM 589 C C . ARG A 1 78 ? -6.732 -1.877 -3.822 1.00 94.31 78 ARG A C 1
ATOM 591 O O . ARG A 1 78 ? -5.734 -2.328 -3.267 1.00 94.31 78 ARG A O 1
ATOM 598 N N . PHE A 1 79 ? -7.893 -1.652 -3.212 1.00 90.69 79 PHE A N 1
ATOM 599 C CA . PHE A 1 79 ? -8.189 -1.778 -1.780 1.00 90.69 79 PHE A CA 1
ATOM 600 C C . PHE A 1 79 ? -9.544 -2.472 -1.607 1.00 90.69 79 PHE A C 1
ATOM 602 O O . PHE A 1 79 ? -10.393 -2.306 -2.518 1.00 90.69 79 PHE A O 1
#

Sequence (79 aa):
MAAAALAALFACTTTSNASDLVFTLKNRTSGTLERFYTSPVGVDDWEEDVFGKDVLEPGESIEITIADGRRVCKYDLRF

Foldseek 3Di:
DDDDDPDDDPDPPDPQDDDKDKDKDFAQDQAKAAFKWKDFPPDPDTDHTQQNRHIAHHGGMDMDIDPVVDSGPDIDMDD

Radius of gyration: 21.78 Å; chains: 1; bounding box: 59×19×63 Å

pLDDT: mean 85.43, std 15.11, range [39.84, 98.5]